Protein AF-A0AB37W7G8-F1 (afdb_monomer_lite)

Foldseek 3Di:
DPDDPDDDDDDPVRVVVVVVLVVLVVQADPLLNVQLVVLVVLQVVLQVVCVVPVVDPDDDDPVVVLVSQLRNVSQRSVVSVVCRVVVNDDDPCRCPPVVNVVVSSVVSSVVSVVCCVVCVVVQCPDPPSPPPD

pLDDT: mean 85.96, std 12.22, range [33.28, 97.94]

Secondary structure (DSSP, 8-state):
--SSPP-SPPPHHHHHHHHHHHHHHTTS-HHHHHHHHHHHHHHHHHHHHHHHHHTSS----HHHHHHHHHHHT--HHHHHHHHHHTT----HHHHTSHHHHHHHHHHHHHHHHHHHHHHHHHHHTSTT-----

InterPro domains:
  IPR008949 Isoprenoid synthase domain superfamily [G3DSA:1.10.600.10] (2-131)
  IPR008949 Isoprenoid synthase domain superfamily [SSF48576] (9-125)
  IPR034686 Terpene cyclase-like 2 [PTHR35201] (11-123)

Sequence (133 aa):
MTGNPFIGYKLPIVKAHDDIYKRFENGSSYGTQRRFVRAMQQYTLGVAHHVGHFTTDHIPSLQEMLSTRQLSVGVAPLYHLVEYAHEIVLPDEVFEHPVIQALERLGADFVILSNDILSYRKEEVSPGSTIRV

Organism: NCBI:txid119927

Structure (mmCIF, N/CA/C/O backbone):
data_AF-A0AB37W7G8-F1
#
_entry.id   AF-A0AB37W7G8-F1
#
loop_
_atom_site.group_PDB
_atom_site.id
_atom_site.type_symbol
_atom_site.label_atom_id
_atom_site.label_alt_id
_atom_site.label_comp_id
_atom_site.label_asym_id
_atom_site.label_entity_id
_atom_site.label_seq_id
_atom_site.pdbx_PDB_ins_code
_atom_site.Cartn_x
_atom_site.Cartn_y
_atom_site.Cartn_z
_atom_site.occupancy
_atom_site.B_iso_or_equiv
_atom_site.auth_seq_id
_atom_site.auth_comp_id
_atom_site.auth_asym_id
_atom_site.auth_atom_id
_atom_site.pdbx_PDB_model_num
ATOM 1 N N . MET A 1 1 ? 2.210 9.446 9.721 1.00 54.56 1 MET A N 1
ATOM 2 C CA . MET A 1 1 ? 3.463 8.647 9.713 1.00 54.56 1 MET A CA 1
ATOM 3 C C . MET A 1 1 ? 4.344 9.086 10.875 1.00 54.56 1 MET A C 1
ATOM 5 O O . MET A 1 1 ? 4.852 10.198 10.871 1.00 54.56 1 MET A O 1
ATOM 9 N N . THR A 1 2 ? 4.445 8.252 11.904 1.00 53.25 2 THR A N 1
ATOM 10 C CA . THR A 1 2 ? 4.955 8.544 13.259 1.00 53.25 2 THR A CA 1
ATOM 11 C C . THR A 1 2 ? 6.490 8.625 13.354 1.00 53.25 2 THR A C 1
ATOM 13 O O . THR A 1 2 ? 7.098 7.976 14.200 1.00 53.25 2 THR A O 1
ATOM 16 N N . GLY A 1 3 ? 7.127 9.381 12.458 1.00 59.16 3 GLY A N 1
ATOM 17 C CA . GLY A 1 3 ? 8.571 9.641 12.464 1.00 59.16 3 GLY A CA 1
ATOM 18 C C . GLY A 1 3 ? 8.897 11.097 12.793 1.00 59.16 3 GLY A C 1
ATOM 19 O O . GLY A 1 3 ? 8.000 11.937 12.877 1.00 59.16 3 GLY A O 1
ATOM 20 N N . ASN A 1 4 ? 10.188 11.402 12.951 1.00 68.44 4 ASN A N 1
ATOM 21 C CA . ASN A 1 4 ? 10.654 12.782 13.099 1.00 68.44 4 ASN A CA 1
ATOM 22 C C . ASN A 1 4 ? 10.082 13.665 11.974 1.00 68.44 4 ASN A C 1
ATOM 24 O O . ASN A 1 4 ? 10.031 13.217 10.822 1.00 68.44 4 ASN A O 1
ATOM 28 N N . PRO A 1 5 ? 9.663 14.908 12.276 1.00 71.31 5 PRO A N 1
ATOM 29 C CA . PRO A 1 5 ? 9.152 15.808 11.255 1.00 71.31 5 PRO A CA 1
ATOM 30 C C . PRO A 1 5 ? 10.204 15.984 10.159 1.00 71.31 5 PRO A C 1
ATOM 32 O O . PRO A 1 5 ? 11.355 16.315 10.434 1.00 71.31 5 PRO A O 1
ATOM 35 N N . PHE A 1 6 ? 9.812 15.729 8.910 1.00 79.06 6 PHE A N 1
ATOM 36 C CA . PHE A 1 6 ? 10.689 15.933 7.763 1.00 79.06 6 PHE A CA 1
ATOM 37 C C . PHE A 1 6 ? 11.038 17.420 7.646 1.00 79.06 6 PHE A C 1
ATOM 39 O O . PHE A 1 6 ? 10.149 18.254 7.461 1.00 79.06 6 PHE A O 1
ATOM 46 N N . ILE A 1 7 ? 12.329 17.739 7.736 1.00 80.44 7 ILE A N 1
ATOM 47 C CA . ILE A 1 7 ? 12.850 19.099 7.595 1.00 80.44 7 ILE A CA 1
ATOM 48 C C . ILE A 1 7 ? 13.402 19.241 6.176 1.00 80.44 7 ILE A C 1
ATOM 50 O O . ILE A 1 7 ? 14.451 18.690 5.855 1.00 80.44 7 ILE A O 1
ATOM 54 N N . GLY A 1 8 ? 12.684 19.964 5.315 1.00 86.19 8 GLY A N 1
ATOM 55 C CA . GLY A 1 8 ? 13.101 20.210 3.934 1.00 86.19 8 GLY A CA 1
ATOM 56 C C . GLY A 1 8 ? 11.936 20.450 2.977 1.00 86.19 8 GLY 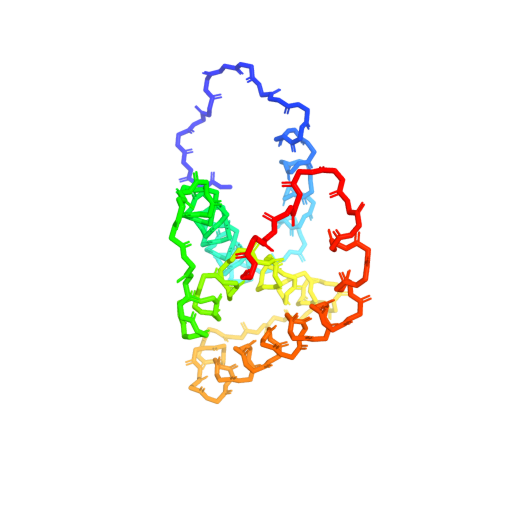A C 1
ATOM 57 O O . GLY A 1 8 ? 10.769 20.498 3.371 1.00 86.19 8 GLY A O 1
ATOM 58 N N . TYR A 1 9 ? 12.250 20.584 1.687 1.00 90.94 9 TYR A N 1
ATOM 59 C CA . TYR A 1 9 ? 11.237 20.706 0.641 1.00 90.94 9 TYR A CA 1
ATOM 60 C C . TYR A 1 9 ? 10.588 19.348 0.351 1.00 90.94 9 TYR A C 1
ATOM 62 O O . TYR A 1 9 ? 11.259 18.397 -0.044 1.00 90.94 9 TYR A O 1
ATOM 70 N N . LYS A 1 10 ? 9.263 19.267 0.508 1.00 91.69 10 LYS A N 1
ATOM 71 C CA . LYS A 1 10 ? 8.476 18.101 0.090 1.00 91.69 10 LYS A CA 1
ATOM 72 C C . LYS A 1 10 ? 8.091 18.218 -1.383 1.00 91.69 10 LYS A C 1
ATOM 74 O O . LYS A 1 10 ? 7.491 19.221 -1.783 1.00 91.69 10 LYS A O 1
ATOM 79 N N . LEU A 1 11 ? 8.371 17.169 -2.157 1.00 94.62 11 LEU A N 1
ATOM 80 C CA . LEU A 1 11 ? 7.892 17.032 -3.535 1.00 94.62 11 LEU A CA 1
ATOM 81 C C . LEU A 1 11 ? 6.352 17.118 -3.590 1.00 94.62 11 LEU A C 1
ATOM 83 O O . LEU A 1 11 ? 5.693 16.704 -2.631 1.00 94.62 11 LEU A O 1
ATOM 87 N N . PRO A 1 12 ? 5.749 17.591 -4.699 1.00 96.25 12 PRO A N 1
ATOM 88 C CA . PRO A 1 12 ? 4.292 17.678 -4.833 1.00 96.25 12 PRO A CA 1
ATOM 89 C C . PRO A 1 12 ? 3.560 16.363 -4.540 1.00 96.25 12 PRO A C 1
ATOM 91 O O . PRO A 1 12 ? 2.549 16.370 -3.844 1.00 96.25 12 PRO A O 1
ATOM 94 N N . ILE A 1 13 ? 4.111 15.229 -4.984 1.00 92.75 13 ILE A N 1
ATOM 95 C CA . ILE A 1 13 ? 3.535 13.902 -4.726 1.00 92.75 13 ILE A CA 1
ATOM 96 C C . ILE A 1 13 ? 3.506 13.550 -3.232 1.00 92.75 13 ILE A C 1
ATOM 98 O O . ILE A 1 13 ? 2.529 12.987 -2.749 1.00 92.75 13 ILE A O 1
ATOM 102 N N . VAL A 1 14 ? 4.530 13.954 -2.473 1.00 92.06 14 VAL A N 1
ATOM 103 C CA . VAL A 1 14 ? 4.588 13.743 -1.018 1.00 92.06 14 VAL A CA 1
ATOM 104 C C . VAL A 1 14 ? 3.557 14.623 -0.314 1.00 92.06 14 VAL A C 1
ATOM 106 O O . VAL A 1 14 ? 2.889 14.172 0.607 1.00 92.06 14 VAL A O 1
ATOM 109 N N . LYS A 1 15 ? 3.362 15.863 -0.779 1.00 93.81 15 LYS A N 1
ATOM 110 C CA . LYS A 1 15 ? 2.314 16.748 -0.245 1.00 93.81 15 LYS A CA 1
ATOM 111 C C . LYS A 1 15 ? 0.912 16.182 -0.488 1.00 93.81 15 LYS A C 1
ATOM 113 O O . LYS A 1 15 ? 0.087 16.224 0.416 1.00 93.81 15 LYS A O 1
ATOM 118 N N . ALA A 1 16 ? 0.656 15.643 -1.683 1.00 94.38 16 ALA A N 1
ATOM 119 C CA . ALA A 1 16 ? -0.618 15.002 -2.011 1.00 94.38 16 ALA A CA 1
ATOM 120 C C . ALA A 1 16 ? -0.866 13.756 -1.147 1.00 94.38 16 ALA A C 1
ATOM 122 O O . ALA A 1 16 ? -1.954 13.592 -0.602 1.00 94.38 16 ALA A O 1
ATOM 123 N N . HIS A 1 17 ? 0.159 12.918 -0.967 1.00 91.81 17 HIS A N 1
ATOM 124 C CA . HIS A 1 17 ? 0.112 11.785 -0.047 1.00 91.81 17 HIS A CA 1
ATOM 125 C C . HIS A 1 17 ? -0.230 12.222 1.386 1.00 91.81 17 HIS A C 1
ATOM 127 O O . HIS A 1 17 ? -1.132 11.655 1.998 1.00 91.81 17 HIS A O 1
ATOM 133 N N . ASP A 1 18 ? 0.455 13.240 1.915 1.00 92.12 18 ASP A N 1
ATOM 134 C CA . ASP A 1 18 ? 0.245 13.713 3.287 1.00 92.12 18 ASP A CA 1
ATOM 135 C C . ASP A 1 18 ? -1.175 14.255 3.501 1.00 92.12 18 ASP A C 1
ATOM 137 O O . ASP A 1 18 ? -1.771 14.020 4.552 1.00 92.12 18 ASP A O 1
ATOM 141 N N . ASP A 1 19 ? -1.737 14.946 2.504 1.00 93.94 19 ASP A N 1
ATOM 142 C CA . ASP A 1 19 ? -3.125 15.416 2.541 1.00 93.94 19 ASP A CA 1
ATOM 143 C C . ASP A 1 19 ? -4.133 14.255 2.567 1.00 93.94 19 ASP A C 1
ATOM 145 O O . ASP A 1 19 ? -5.053 14.245 3.390 1.00 93.94 19 ASP A O 1
ATOM 149 N N . ILE A 1 20 ? -3.942 13.251 1.704 1.00 93.00 20 ILE A N 1
ATOM 150 C CA . ILE A 1 20 ? -4.790 12.052 1.665 1.00 93.00 20 ILE A CA 1
ATOM 151 C C . ILE A 1 20 ? -4.710 11.309 3.000 1.00 93.00 20 ILE A C 1
ATOM 153 O O . ILE A 1 20 ? -5.744 10.985 3.585 1.00 93.00 20 ILE A O 1
ATOM 157 N N . TYR A 1 21 ? -3.497 11.092 3.516 1.00 93.31 21 TYR A N 1
ATOM 158 C CA . TYR A 1 21 ? -3.299 10.409 4.790 1.00 93.31 21 TYR A CA 1
ATOM 159 C C . TYR A 1 21 ? -3.950 11.171 5.948 1.00 93.31 21 TYR A C 1
ATOM 161 O O . TYR A 1 21 ? -4.600 10.552 6.782 1.00 93.31 21 TYR A O 1
ATOM 169 N N . LYS A 1 22 ? -3.859 12.507 5.980 1.00 93.88 22 LYS A N 1
ATOM 170 C CA . LYS A 1 22 ? -4.510 13.324 7.016 1.00 93.88 22 LYS A CA 1
ATOM 171 C C . LYS A 1 22 ? -6.033 13.156 7.016 1.00 93.88 22 LYS A C 1
ATOM 173 O O . LYS A 1 22 ? -6.647 13.093 8.078 1.00 93.88 22 LYS A O 1
ATOM 178 N N . ARG A 1 23 ? -6.661 13.081 5.837 1.00 93.69 23 ARG A N 1
ATOM 179 C CA . ARG A 1 23 ? -8.111 12.837 5.721 1.00 93.69 23 ARG A CA 1
ATOM 180 C C . ARG A 1 23 ? -8.494 11.424 6.153 1.00 93.69 23 ARG A C 1
ATOM 182 O O . ARG A 1 23 ? -9.494 11.255 6.845 1.00 93.69 23 ARG A O 1
ATOM 189 N N . PHE A 1 24 ? -7.682 10.442 5.780 1.00 94.25 24 PHE A N 1
ATOM 190 C CA . PHE A 1 24 ? -7.851 9.052 6.184 1.00 94.25 24 PHE A CA 1
ATOM 191 C C . PHE A 1 24 ? -7.699 8.867 7.703 1.00 9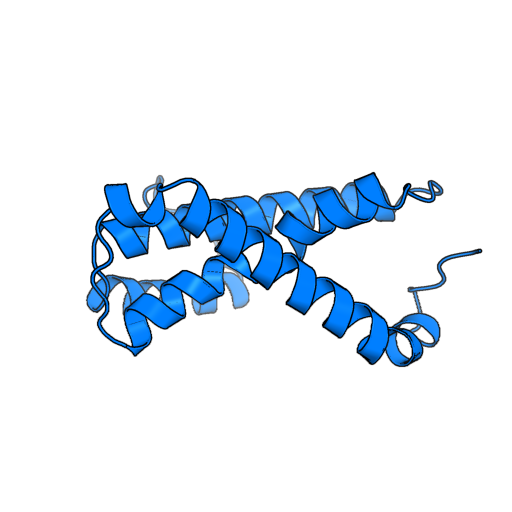4.25 24 PHE A C 1
ATOM 193 O O . PHE A 1 24 ? -8.557 8.255 8.334 1.00 94.25 24 PHE A O 1
ATOM 200 N N . GLU A 1 25 ? -6.661 9.444 8.313 1.00 94.25 25 GLU A N 1
ATOM 201 C CA . GLU A 1 25 ? -6.385 9.384 9.757 1.00 94.25 25 GLU A CA 1
ATOM 202 C C . GLU A 1 25 ? -7.555 9.932 10.585 1.00 94.25 25 GLU A C 1
ATOM 204 O O . GLU A 1 25 ? -7.965 9.318 11.565 1.00 94.25 25 GLU A O 1
ATOM 209 N N . ASN A 1 26 ? -8.172 11.030 10.144 1.00 91.94 26 ASN A N 1
ATOM 210 C CA . ASN A 1 26 ? -9.300 11.637 10.852 1.00 91.94 26 ASN A CA 1
ATOM 211 C C . ASN A 1 26 ? -10.580 10.781 10.878 1.00 91.94 26 ASN A C 1
ATOM 213 O O . ASN A 1 26 ? -11.449 11.053 11.702 1.00 91.94 26 ASN A O 1
ATOM 217 N N . GLY A 1 27 ? -10.731 9.797 9.985 1.00 90.06 27 GLY A N 1
ATOM 218 C CA . GLY A 1 27 ? -11.949 8.978 9.896 1.00 90.06 27 GLY A CA 1
ATOM 219 C C . GLY A 1 27 ? -11.708 7.470 9.935 1.00 90.06 27 GLY A C 1
ATOM 220 O O . GLY A 1 27 ? -12.595 6.713 9.563 1.00 90.06 27 GLY A O 1
ATOM 221 N N . SER A 1 28 ? -10.525 7.014 10.351 1.00 93.69 28 SER A N 1
ATOM 222 C CA . SER A 1 28 ? -10.200 5.585 10.472 1.00 93.69 28 SER A CA 1
ATOM 223 C C . SER A 1 28 ? -9.808 5.213 11.898 1.00 93.69 28 SER A C 1
ATOM 225 O O . SER A 1 28 ? -9.318 6.040 12.667 1.00 93.69 28 SER A O 1
ATOM 227 N N . SER A 1 29 ? -9.997 3.939 12.251 1.00 94.12 29 SER A N 1
ATOM 228 C CA . SER A 1 29 ? -9.551 3.402 13.538 1.00 94.12 29 SER A CA 1
ATOM 229 C C . SER A 1 29 ? -8.019 3.358 13.633 1.00 94.12 29 SER A C 1
ATOM 231 O O . SER A 1 29 ? -7.328 3.219 12.623 1.00 94.12 29 SER A O 1
ATOM 233 N N . TYR A 1 30 ? -7.470 3.382 14.852 1.00 93.56 30 TYR A N 1
ATOM 234 C CA . TYR A 1 30 ? -6.021 3.258 15.063 1.00 93.56 30 TYR A CA 1
ATOM 235 C C . TYR A 1 30 ? -5.432 1.964 14.465 1.00 93.56 30 TYR A C 1
ATOM 237 O O . TYR A 1 30 ? -4.327 1.978 13.919 1.00 93.56 30 TYR A O 1
ATOM 245 N N . GLY A 1 31 ? -6.174 0.850 14.524 1.00 94.06 31 GLY A N 1
ATOM 246 C CA . GLY A 1 31 ? -5.771 -0.417 13.904 1.00 94.06 31 GLY A CA 1
ATOM 247 C C . GLY A 1 31 ? -5.629 -0.279 12.387 1.00 94.06 31 GLY A C 1
ATOM 248 O O . GLY A 1 31 ? -4.568 -0.569 11.832 1.00 94.06 31 GLY A O 1
ATOM 249 N N . THR A 1 32 ? -6.653 0.268 11.730 1.00 95.06 32 THR A N 1
ATOM 250 C CA . THR A 1 32 ? -6.669 0.528 10.282 1.00 95.06 32 THR A CA 1
ATOM 251 C C . THR A 1 32 ? -5.545 1.488 9.868 1.00 95.06 32 THR A C 1
ATOM 253 O O . THR A 1 32 ? -4.845 1.229 8.889 1.00 95.06 32 THR A O 1
ATOM 256 N N . GLN A 1 33 ? -5.292 2.546 10.648 1.00 95.00 33 GLN A N 1
ATOM 257 C CA . GLN A 1 33 ? -4.179 3.475 10.411 1.00 95.00 33 GLN A CA 1
ATOM 258 C C . GLN A 1 33 ? -2.821 2.775 10.457 1.00 95.00 33 GLN A C 1
ATOM 260 O O . GLN A 1 33 ? -1.998 2.936 9.552 1.00 95.00 33 GLN A O 1
ATOM 265 N N . ARG A 1 34 ? -2.584 1.966 11.496 1.00 94.56 34 ARG A N 1
ATOM 266 C CA . ARG A 1 34 ? -1.330 1.225 11.674 1.00 94.56 34 ARG A CA 1
ATOM 267 C C . ARG A 1 34 ? -1.086 0.255 10.519 1.00 94.56 34 ARG A C 1
ATOM 269 O O . ARG A 1 34 ? 0.033 0.192 10.005 1.00 94.56 34 ARG A O 1
ATOM 276 N N . ARG A 1 35 ? -2.124 -0.470 10.093 1.00 94.56 35 ARG A N 1
ATOM 277 C CA . ARG A 1 35 ? -2.043 -1.404 8.964 1.00 94.56 35 ARG A CA 1
ATOM 278 C C . ARG A 1 35 ? -1.792 -0.679 7.639 1.00 94.56 35 ARG A C 1
ATOM 280 O O . ARG A 1 35 ? -0.866 -1.054 6.926 1.00 94.56 35 ARG A O 1
ATOM 287 N N . PHE A 1 36 ? -2.485 0.432 7.377 1.00 94.50 36 PHE A N 1
ATOM 288 C CA . PHE A 1 36 ? -2.241 1.274 6.200 1.00 94.50 36 PHE A CA 1
ATOM 289 C C . PHE A 1 36 ? -0.801 1.787 6.128 1.00 94.50 36 PHE A C 1
ATOM 291 O O . PHE A 1 36 ? -0.148 1.654 5.093 1.00 94.50 36 PHE A O 1
ATOM 298 N N . VAL A 1 37 ? -0.271 2.336 7.227 1.00 93.38 37 VAL A N 1
ATOM 299 C CA . VAL A 1 37 ? 1.116 2.829 7.269 1.00 93.38 37 VAL A CA 1
ATOM 300 C C . VAL A 1 37 ? 2.101 1.700 6.975 1.00 93.38 37 VAL A C 1
ATOM 302 O O . VAL A 1 37 ? 3.016 1.890 6.172 1.00 93.38 37 VAL A O 1
ATOM 305 N N . ARG A 1 38 ? 1.900 0.520 7.575 1.00 92.38 38 ARG A N 1
ATOM 306 C CA . ARG A 1 38 ? 2.737 -0.658 7.318 1.00 92.38 38 ARG A CA 1
ATOM 307 C C . ARG A 1 38 ? 2.671 -1.087 5.851 1.00 92.38 38 ARG A C 1
ATOM 309 O O . ARG A 1 38 ? 3.717 -1.294 5.241 1.00 92.38 38 ARG A O 1
ATOM 316 N N . ALA A 1 39 ? 1.474 -1.175 5.277 1.00 92.19 39 ALA A N 1
ATOM 317 C CA . ALA A 1 39 ? 1.283 -1.556 3.883 1.00 92.19 39 ALA A CA 1
ATOM 318 C C . ALA A 1 39 ? 1.943 -0.551 2.922 1.00 92.19 39 ALA A C 1
ATOM 320 O O . ALA A 1 39 ? 2.614 -0.950 1.974 1.00 92.19 39 ALA A O 1
ATOM 321 N N . MET A 1 40 ? 1.836 0.754 3.194 1.00 93.12 40 MET A N 1
ATOM 322 C CA . MET A 1 40 ? 2.499 1.802 2.405 1.00 93.12 40 MET A CA 1
ATOM 323 C C . MET A 1 40 ? 4.030 1.739 2.502 1.00 93.12 40 MET A C 1
ATOM 325 O O . MET A 1 40 ? 4.728 1.934 1.503 1.00 93.12 40 MET A O 1
ATOM 329 N N . GLN A 1 41 ? 4.575 1.440 3.684 1.00 91.75 41 GLN A N 1
ATOM 330 C CA . GLN A 1 41 ? 6.015 1.213 3.857 1.00 91.75 41 GLN A CA 1
ATOM 331 C C . GLN A 1 41 ? 6.486 -0.001 3.053 1.00 91.75 41 GLN A C 1
ATOM 333 O O . GLN A 1 41 ? 7.466 0.091 2.318 1.00 91.75 41 GLN A O 1
ATOM 338 N N . GLN A 1 42 ? 5.768 -1.121 3.140 1.00 90.69 42 GLN A N 1
ATOM 339 C CA . GLN A 1 42 ? 6.079 -2.313 2.351 1.00 90.69 42 GLN A CA 1
ATOM 340 C C . GLN A 1 42 ? 5.985 -2.040 0.848 1.00 90.69 42 GLN A C 1
ATOM 342 O O . GLN A 1 42 ? 6.867 -2.466 0.108 1.00 90.69 42 GLN A O 1
ATOM 347 N N . TYR A 1 43 ? 4.986 -1.268 0.417 1.00 91.50 43 TYR A N 1
ATOM 348 C CA . TYR A 1 43 ? 4.838 -0.859 -0.974 1.00 91.50 43 TYR A CA 1
ATOM 349 C C . TYR A 1 43 ? 6.031 -0.051 -1.478 1.00 91.50 43 TYR A C 1
ATOM 351 O O . TYR A 1 43 ? 6.656 -0.407 -2.474 1.00 91.50 43 TYR A O 1
ATOM 359 N N . THR A 1 44 ? 6.395 1.011 -0.763 1.00 90.75 44 THR A N 1
ATOM 360 C CA . THR A 1 44 ? 7.525 1.868 -1.155 1.00 90.75 44 THR A CA 1
ATOM 361 C C . THR A 1 44 ? 8.857 1.114 -1.177 1.00 90.75 44 THR A C 1
ATOM 363 O O . THR A 1 44 ? 9.643 1.304 -2.106 1.00 90.75 44 THR A O 1
ATOM 366 N N . LEU A 1 45 ? 9.088 0.207 -0.220 1.00 89.62 45 LEU A N 1
ATOM 367 C CA . LEU A 1 45 ? 10.247 -0.691 -0.230 1.00 89.62 45 LEU A CA 1
ATOM 368 C C . LEU A 1 45 ? 10.206 -1.669 -1.413 1.00 89.62 45 LEU A C 1
ATOM 370 O O . LEU A 1 45 ? 11.221 -1.860 -2.080 1.00 89.62 45 LEU A O 1
ATOM 374 N N . GLY A 1 46 ? 9.041 -2.250 -1.703 1.00 88.12 46 GLY A N 1
ATOM 375 C CA . GLY A 1 46 ? 8.834 -3.160 -2.829 1.00 88.12 46 GLY A CA 1
ATOM 376 C C . GLY A 1 46 ? 9.091 -2.493 -4.179 1.00 88.12 46 GLY A C 1
ATOM 377 O O . GLY A 1 46 ? 9.771 -3.063 -5.028 1.00 88.12 46 GLY A O 1
ATOM 378 N N . VAL A 1 47 ? 8.621 -1.256 -4.362 1.00 88.62 47 VAL A N 1
ATOM 379 C CA . VAL A 1 47 ? 8.904 -0.452 -5.562 1.00 88.62 47 VAL A CA 1
ATOM 380 C C . VAL A 1 47 ? 10.399 -0.168 -5.690 1.00 88.62 47 VAL A C 1
ATOM 382 O O . VAL A 1 47 ? 10.956 -0.361 -6.768 1.00 88.62 47 VAL A O 1
ATOM 385 N N . ALA A 1 48 ? 11.075 0.235 -4.609 1.00 88.44 48 ALA A N 1
ATOM 386 C CA . ALA A 1 48 ? 12.520 0.472 -4.640 1.00 88.44 48 ALA A CA 1
ATOM 387 C C . ALA A 1 48 ? 13.304 -0.802 -5.004 1.00 88.44 48 ALA A C 1
ATOM 389 O O . ALA A 1 48 ? 14.221 -0.752 -5.825 1.00 88.44 48 ALA A O 1
ATOM 390 N N . HIS A 1 49 ? 12.908 -1.949 -4.443 1.00 84.50 49 HIS A N 1
ATOM 391 C CA . HIS A 1 49 ? 13.485 -3.251 -4.771 1.00 84.50 49 HIS A CA 1
ATOM 392 C C . HIS A 1 49 ? 13.264 -3.626 -6.241 1.00 84.50 49 HIS A C 1
ATOM 394 O O . HIS A 1 49 ? 14.204 -4.056 -6.909 1.00 84.50 49 HIS A O 1
ATOM 400 N N . HIS A 1 50 ? 12.041 -3.435 -6.748 1.00 83.56 50 HIS A N 1
ATOM 401 C CA . HIS A 1 50 ? 11.686 -3.697 -8.140 1.00 83.56 50 HIS A CA 1
ATOM 402 C C . HIS A 1 50 ? 12.526 -2.849 -9.096 1.00 83.56 50 HIS A C 1
ATOM 404 O O . HIS A 1 50 ? 13.150 -3.393 -10.000 1.00 83.56 50 HIS A O 1
ATOM 410 N N . VAL A 1 51 ? 12.613 -1.537 -8.858 1.00 84.06 51 VAL A N 1
ATOM 411 C CA . VAL A 1 51 ? 13.444 -0.648 -9.679 1.00 84.06 51 VAL A CA 1
ATOM 412 C C . VAL A 1 51 ? 14.901 -1.106 -9.658 1.00 84.06 51 VAL A C 1
ATOM 414 O O . VAL A 1 51 ? 15.497 -1.223 -10.717 1.00 84.06 51 VAL A O 1
ATOM 417 N N . GLY A 1 52 ? 15.464 -1.436 -8.492 1.00 80.62 52 GLY A N 1
ATOM 418 C CA . GLY A 1 52 ? 16.855 -1.891 -8.401 1.00 80.62 52 GLY A CA 1
ATOM 419 C C . GLY A 1 52 ? 17.134 -3.208 -9.138 1.00 80.62 52 GLY A C 1
ATOM 420 O O . GLY A 1 52 ? 18.152 -3.320 -9.817 1.00 80.62 52 GLY A O 1
ATOM 421 N N . HIS A 1 53 ? 16.238 -4.194 -9.038 1.00 71.12 53 HIS A N 1
ATOM 422 C CA . HIS A 1 53 ? 16.426 -5.506 -9.673 1.00 71.12 53 HIS A CA 1
ATOM 423 C C . HIS A 1 53 ? 16.174 -5.477 -11.181 1.00 71.12 53 HIS A C 1
ATOM 425 O O . HIS A 1 53 ? 16.969 -6.016 -11.948 1.00 71.12 53 HIS A O 1
ATOM 431 N N . PHE A 1 54 ? 15.102 -4.822 -11.622 1.00 68.50 54 PHE A N 1
ATOM 432 C CA . PHE A 1 54 ? 14.684 -4.832 -13.027 1.00 68.50 54 PHE A CA 1
ATOM 433 C C . PHE A 1 54 ? 15.401 -3.778 -13.885 1.00 68.50 54 PHE A C 1
ATOM 435 O O . PHE A 1 54 ? 15.147 -3.679 -15.080 1.00 68.50 54 PHE A O 1
ATOM 442 N N . THR A 1 55 ? 16.336 -3.018 -13.304 1.00 67.62 55 THR A N 1
ATOM 443 C CA . THR A 1 55 ? 17.331 -2.239 -14.062 1.00 67.62 55 THR A CA 1
ATOM 444 C C . THR A 1 55 ? 18.591 -3.033 -14.421 1.00 67.62 55 THR A C 1
ATOM 446 O O . THR A 1 55 ? 19.511 -2.472 -15.011 1.00 67.62 55 THR A O 1
ATOM 449 N N . THR A 1 56 ? 18.669 -4.314 -14.046 1.00 68.69 56 THR A N 1
ATOM 450 C CA . THR A 1 56 ? 19.805 -5.196 -14.365 1.00 68.69 56 THR A CA 1
ATOM 451 C C . THR A 1 56 ? 19.479 -6.111 -15.551 1.00 68.69 56 THR A C 1
ATOM 453 O O . THR A 1 56 ? 18.310 -6.360 -15.827 1.00 68.69 56 THR A O 1
ATOM 456 N N . ASP A 1 57 ? 20.491 -6.665 -16.230 1.00 73.00 57 ASP A N 1
ATOM 457 C CA . ASP A 1 57 ? 20.316 -7.622 -17.347 1.00 73.00 57 ASP A CA 1
ATOM 458 C C . ASP A 1 57 ? 19.810 -9.018 -16.899 1.00 73.00 57 ASP A C 1
ATOM 460 O O . ASP A 1 57 ? 19.911 -10.003 -17.631 1.00 73.00 57 ASP A O 1
ATOM 464 N N . HIS A 1 58 ? 19.299 -9.140 -15.672 1.00 81.00 58 HIS A N 1
ATOM 465 C CA . HIS A 1 58 ? 18.797 -10.387 -15.113 1.00 81.00 58 HIS A CA 1
ATOM 466 C C . HIS A 1 58 ? 17.295 -10.549 -15.375 1.00 81.00 58 HIS A C 1
ATOM 468 O O . HIS A 1 58 ? 16.495 -9.689 -15.012 1.00 81.00 58 HIS A O 1
ATOM 474 N N . ILE A 1 59 ? 16.910 -11.693 -15.945 1.00 81.62 59 ILE A N 1
ATOM 475 C CA . ILE A 1 59 ? 15.508 -12.101 -16.076 1.00 81.62 59 ILE A CA 1
ATOM 476 C C . ILE A 1 59 ? 15.115 -12.887 -14.813 1.00 81.62 59 ILE A C 1
ATOM 478 O O . ILE A 1 59 ? 15.663 -13.973 -14.599 1.00 81.62 59 ILE A O 1
ATOM 482 N N . PRO A 1 60 ? 14.182 -12.381 -13.988 1.00 80.94 60 PRO A N 1
ATOM 483 C CA . PRO A 1 60 ? 13.776 -13.055 -12.763 1.00 80.94 60 PRO A CA 1
ATOM 484 C C . PRO A 1 60 ? 12.907 -14.279 -13.045 1.00 80.94 60 PRO A C 1
ATOM 486 O O . PRO A 1 60 ? 12.137 -14.328 -14.007 1.00 80.94 60 PRO A O 1
ATOM 489 N N . SER A 1 61 ? 12.981 -15.260 -12.152 1.00 85.88 61 SER A N 1
ATOM 490 C CA . SER A 1 61 ? 12.052 -16.386 -12.125 1.00 85.88 61 SER A CA 1
ATOM 491 C C . SER A 1 61 ? 10.624 -15.930 -11.807 1.00 85.88 61 SER A C 1
ATOM 493 O O . SER A 1 61 ? 10.395 -14.883 -11.198 1.00 85.88 61 SER A O 1
ATOM 495 N N . LEU A 1 62 ? 9.636 -16.768 -12.139 1.00 82.19 62 LEU A N 1
ATOM 496 C CA . LEU A 1 62 ? 8.230 -16.500 -11.816 1.00 82.19 62 LEU A CA 1
ATOM 497 C C . LEU A 1 62 ? 8.017 -16.234 -10.315 1.00 82.19 62 LEU A C 1
ATOM 499 O O . LEU A 1 62 ? 7.248 -15.354 -9.940 1.00 82.19 62 LEU A O 1
ATOM 503 N N . GLN A 1 63 ? 8.726 -16.964 -9.451 1.00 83.62 63 GLN A N 1
ATOM 504 C CA . GLN A 1 63 ? 8.621 -16.795 -8.002 1.00 83.62 63 GLN A CA 1
ATOM 505 C C . GLN A 1 63 ? 9.189 -15.444 -7.536 1.00 83.62 63 GLN A C 1
ATOM 507 O O . GLN A 1 63 ? 8.614 -14.790 -6.662 1.00 83.62 63 GLN A O 1
ATOM 512 N N . GLU A 1 64 ? 10.301 -15.000 -8.125 1.00 83.25 64 GLU A N 1
ATOM 513 C CA . GLU A 1 64 ? 10.902 -13.685 -7.855 1.00 83.25 64 GLU A CA 1
ATOM 514 C C . GLU A 1 64 ? 10.016 -12.548 -8.372 1.00 83.25 64 GLU A C 1
ATOM 516 O O . GLU A 1 64 ? 9.827 -11.544 -7.679 1.00 83.25 64 GLU A O 1
ATOM 521 N N . MET A 1 65 ? 9.405 -12.727 -9.547 1.00 80.88 65 MET A N 1
ATOM 522 C CA . MET A 1 65 ? 8.423 -11.788 -10.086 1.00 80.88 65 MET A CA 1
ATOM 523 C C . MET A 1 65 ? 7.216 -11.647 -9.160 1.00 80.88 65 MET A C 1
ATOM 525 O O . MET A 1 65 ? 6.883 -10.526 -8.782 1.00 80.88 65 MET A O 1
ATOM 529 N N . LEU A 1 66 ? 6.592 -12.759 -8.755 1.00 82.19 66 LEU A N 1
ATOM 530 C CA . LEU A 1 66 ? 5.413 -12.751 -7.883 1.00 82.19 66 LEU A CA 1
ATOM 531 C C . LEU A 1 66 ? 5.718 -12.123 -6.520 1.00 82.19 66 LEU A C 1
ATOM 533 O O . LEU A 1 66 ? 5.006 -11.222 -6.086 1.00 82.19 66 LEU A O 1
ATOM 537 N N . SER A 1 67 ? 6.807 -12.538 -5.871 1.00 81.50 67 SER A N 1
ATOM 538 C CA . SER A 1 67 ? 7.200 -11.995 -4.562 1.00 81.50 67 SER A CA 1
ATOM 539 C C . SER A 1 67 ? 7.528 -10.500 -4.612 1.00 81.50 67 SER A C 1
ATOM 541 O O . SER A 1 67 ? 7.124 -9.751 -3.721 1.00 81.50 67 SER A O 1
ATOM 543 N N . THR A 1 68 ? 8.193 -10.034 -5.673 1.00 80.69 68 THR A N 1
ATOM 544 C CA . THR A 1 68 ? 8.459 -8.602 -5.868 1.00 80.69 68 THR A CA 1
ATOM 545 C C . THR A 1 68 ? 7.163 -7.833 -6.137 1.00 80.69 68 THR A C 1
ATOM 547 O O . THR A 1 68 ? 6.931 -6.788 -5.527 1.00 80.69 68 THR A O 1
ATOM 550 N N . ARG A 1 69 ? 6.293 -8.363 -7.009 1.00 78.25 69 ARG A N 1
ATOM 551 C CA . ARG A 1 69 ? 5.011 -7.752 -7.398 1.00 78.25 69 ARG A CA 1
ATOM 552 C C . ARG A 1 69 ? 4.032 -7.624 -6.237 1.00 78.25 69 ARG A C 1
ATOM 554 O O . ARG A 1 69 ? 3.386 -6.585 -6.125 1.00 78.25 69 ARG A O 1
ATOM 561 N N . GLN A 1 70 ? 3.954 -8.625 -5.358 1.00 81.19 70 GLN A N 1
ATOM 562 C CA . GLN A 1 70 ? 3.105 -8.593 -4.158 1.00 81.19 70 GLN A CA 1
ATOM 563 C C . GLN A 1 70 ? 3.368 -7.357 -3.295 1.00 81.19 70 GLN A C 1
ATOM 565 O O . GLN A 1 70 ? 2.443 -6.795 -2.711 1.00 81.19 70 GLN A O 1
ATOM 570 N N . LEU A 1 71 ? 4.621 -6.904 -3.248 1.00 78.81 71 LEU A N 1
ATOM 571 C CA . LEU A 1 71 ? 5.001 -5.701 -2.523 1.00 78.81 71 LEU A CA 1
ATOM 572 C C . LEU A 1 71 ? 4.893 -4.456 -3.411 1.00 78.81 71 LEU A C 1
ATO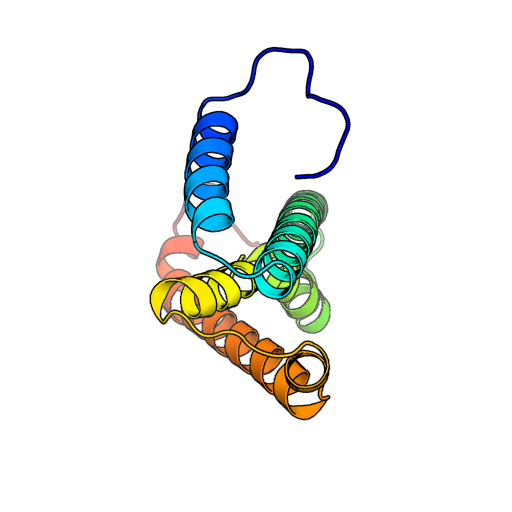M 574 O O . LEU A 1 71 ? 4.421 -3.429 -2.944 1.00 78.81 71 LEU A O 1
ATOM 578 N N . SER A 1 72 ? 5.277 -4.513 -4.687 1.00 77.75 72 SER A N 1
ATOM 579 C CA . SER A 1 72 ? 5.418 -3.315 -5.528 1.00 77.75 72 SER A CA 1
ATOM 580 C C . SER A 1 72 ? 4.149 -2.833 -6.238 1.00 77.75 72 SER A C 1
ATOM 582 O O . SER A 1 72 ? 4.184 -1.753 -6.816 1.00 77.75 72 SER A O 1
ATOM 584 N N . VAL A 1 73 ? 3.036 -3.577 -6.220 1.00 77.88 73 VAL A N 1
ATOM 585 C CA . VAL A 1 73 ? 1.808 -3.198 -6.957 1.00 77.88 73 VAL A CA 1
ATOM 586 C C . VAL A 1 73 ? 0.912 -2.203 -6.200 1.00 77.88 73 VAL A C 1
ATOM 588 O O . VAL A 1 73 ? 0.054 -1.552 -6.789 1.00 77.88 73 VAL A O 1
ATOM 591 N N . GLY A 1 74 ? 1.083 -2.082 -4.879 1.00 83.38 74 GLY A N 1
ATOM 592 C CA . GLY A 1 74 ? 0.324 -1.128 -4.061 1.00 83.38 74 GLY A CA 1
ATOM 593 C C . GLY A 1 74 ? -1.135 -1.512 -3.788 1.00 83.38 74 GLY A C 1
ATOM 594 O O . GLY A 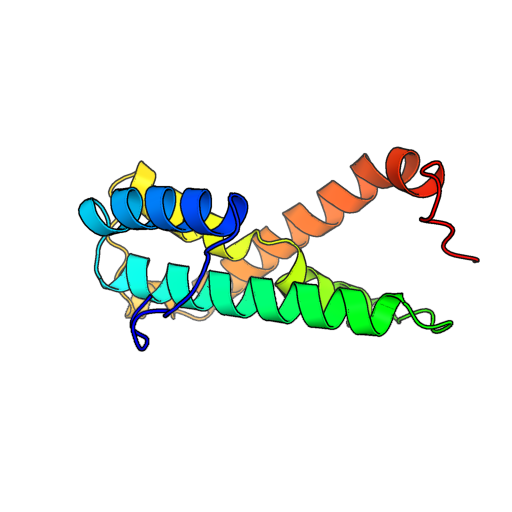1 74 ? -1.924 -0.646 -3.422 1.00 83.38 74 GLY A O 1
ATOM 595 N N . VAL A 1 75 ? -1.503 -2.792 -3.921 1.00 87.75 75 VAL A N 1
ATOM 596 C CA . VAL A 1 75 ? -2.867 -3.284 -3.643 1.00 87.75 75 VAL A CA 1
ATOM 597 C C . VAL A 1 75 ? -3.150 -3.355 -2.141 1.00 87.75 75 VAL A C 1
ATOM 599 O O . VAL A 1 75 ? -4.213 -2.923 -1.710 1.00 87.75 75 VAL A O 1
ATOM 602 N N . ALA A 1 76 ? -2.200 -3.832 -1.329 1.00 87.81 76 ALA A N 1
ATOM 603 C CA . ALA A 1 76 ? -2.408 -4.015 0.112 1.00 87.81 76 ALA A CA 1
ATOM 604 C C . ALA A 1 76 ? -2.870 -2.736 0.856 1.00 87.81 76 ALA A C 1
ATOM 606 O O . ALA A 1 76 ? -3.838 -2.811 1.613 1.00 87.81 76 ALA A O 1
ATOM 607 N N . PRO A 1 77 ? -2.300 -1.536 0.605 1.00 91.12 77 PRO A N 1
ATOM 608 C CA . PRO A 1 77 ? -2.813 -0.296 1.194 1.00 91.12 77 PRO A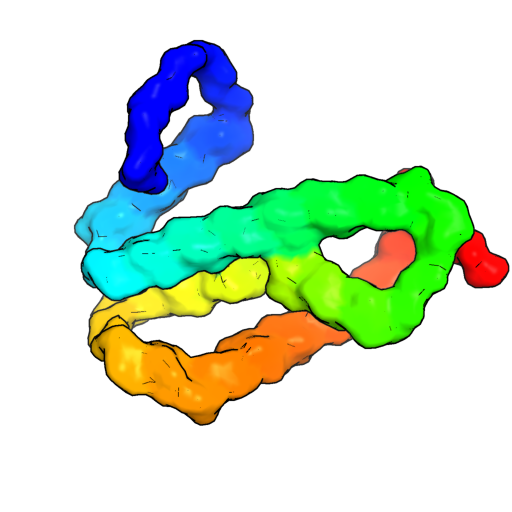 CA 1
ATOM 609 C C . PRO A 1 77 ? -4.293 -0.009 0.895 1.00 91.12 77 PRO A C 1
ATOM 611 O O . PRO A 1 77 ? -4.959 0.639 1.704 1.00 91.12 77 PRO A O 1
ATOM 614 N N . LEU A 1 78 ? -4.821 -0.474 -0.244 1.00 92.00 78 LEU A N 1
ATOM 615 C CA . LEU A 1 78 ? -6.199 -0.202 -0.657 1.00 92.00 78 LEU A CA 1
ATOM 616 C C . LEU A 1 78 ? -7.224 -0.931 0.213 1.00 92.00 78 LEU A C 1
ATOM 618 O O . LEU A 1 78 ? -8.302 -0.386 0.438 1.00 92.00 78 LEU A O 1
ATOM 622 N N . TYR A 1 79 ? -6.901 -2.107 0.756 1.00 92.12 79 TYR A N 1
ATOM 623 C CA . TYR A 1 79 ? -7.818 -2.828 1.646 1.00 92.12 79 TYR A CA 1
ATOM 624 C C . TYR A 1 79 ? -8.174 -2.008 2.891 1.00 92.12 79 TYR A C 1
ATOM 626 O O . TYR A 1 79 ? -9.326 -1.978 3.315 1.00 92.12 79 TYR A O 1
ATOM 634 N N . HIS A 1 80 ? -7.225 -1.241 3.425 1.00 93.12 80 HIS A N 1
ATOM 635 C CA . HIS A 1 80 ? -7.485 -0.366 4.570 1.00 93.12 80 HIS A CA 1
ATOM 636 C C . HIS A 1 80 ? -8.275 0.891 4.185 1.00 93.12 80 HIS A C 1
ATOM 638 O O . HIS A 1 80 ? -8.989 1.450 5.016 1.00 93.12 80 HIS A O 1
ATOM 644 N N . LEU A 1 81 ? -8.209 1.321 2.919 1.00 93.00 81 LEU A N 1
ATOM 645 C CA . LEU A 1 81 ? -9.110 2.356 2.405 1.00 93.00 81 LEU A CA 1
ATOM 646 C C . LEU A 1 81 ? -10.546 1.837 2.264 1.00 93.00 81 LEU A C 1
ATOM 648 O O . LEU A 1 81 ? -11.475 2.615 2.451 1.00 93.00 81 LEU A O 1
ATOM 652 N N . VAL A 1 82 ? -10.739 0.541 1.989 1.00 92.94 82 VAL A N 1
ATOM 653 C CA . VAL A 1 82 ? -12.064 -0.104 2.020 1.00 92.94 82 VAL A CA 1
ATOM 654 C C . VAL A 1 82 ? -12.614 -0.118 3.446 1.00 92.94 82 VAL A C 1
ATOM 656 O O . VAL A 1 82 ? -13.765 0.264 3.641 1.00 92.94 82 VAL A O 1
ATOM 659 N N . GLU A 1 83 ? -11.798 -0.477 4.447 1.00 92.56 83 GLU A N 1
ATOM 660 C CA . GLU A 1 83 ? -12.202 -0.379 5.860 1.00 92.56 83 GLU A CA 1
ATOM 661 C C . GLU A 1 83 ? -12.679 1.041 6.208 1.00 92.56 83 GLU A C 1
ATOM 663 O O . GLU A 1 83 ? -13.753 1.209 6.778 1.00 92.56 83 GLU A O 1
ATOM 668 N N . TYR A 1 84 ? -11.917 2.062 5.799 1.00 93.38 84 TYR A N 1
ATOM 669 C CA . TYR A 1 84 ? -12.278 3.470 5.984 1.00 93.38 84 TYR A CA 1
ATOM 670 C C . TYR A 1 84 ? -13.574 3.856 5.259 1.00 93.38 84 TYR A C 1
ATOM 672 O O . TYR A 1 84 ? -14.465 4.440 5.866 1.00 93.38 84 TYR A O 1
ATOM 680 N N . ALA A 1 85 ? -13.702 3.521 3.973 1.00 94.12 85 ALA A N 1
ATOM 681 C CA . ALA A 1 85 ? -14.837 3.931 3.146 1.00 94.12 85 ALA A CA 1
ATOM 682 C C . ALA A 1 85 ? -16.170 3.313 3.594 1.00 94.12 85 ALA A C 1
ATOM 684 O O . ALA A 1 85 ? -17.226 3.894 3.349 1.00 94.12 85 ALA A O 1
ATOM 685 N N . HIS A 1 86 ? -16.118 2.144 4.232 1.00 94.25 86 HIS A N 1
ATOM 686 C CA . HIS A 1 86 ? -17.287 1.430 4.741 1.00 94.25 86 HIS A CA 1
ATOM 687 C C . HIS A 1 86 ? -17.453 1.527 6.262 1.00 94.25 86 HIS A C 1
ATOM 689 O O . HIS A 1 86 ? -18.307 0.833 6.810 1.00 94.25 86 HIS A O 1
ATOM 695 N N . GLU A 1 87 ? -16.649 2.354 6.940 1.00 93.00 87 GLU A N 1
ATOM 696 C CA . GLU A 1 87 ? -16.680 2.528 8.400 1.00 93.00 87 GLU A CA 1
ATOM 697 C C . GLU A 1 87 ? -16.522 1.200 9.172 1.00 93.00 87 GLU A C 1
ATOM 699 O O . GLU A 1 87 ? -17.060 1.004 10.264 1.00 93.00 87 GLU A O 1
ATOM 704 N N . ILE A 1 88 ? -15.762 0.260 8.604 1.00 93.06 88 ILE A N 1
ATOM 705 C CA . ILE A 1 88 ? -15.509 -1.048 9.207 1.00 93.06 88 ILE A CA 1
ATOM 706 C C . ILE A 1 88 ? -14.373 -0.910 10.218 1.00 93.06 88 ILE A C 1
ATOM 708 O O . ILE A 1 88 ? -13.244 -0.563 9.875 1.00 93.06 88 ILE A O 1
ATOM 712 N N . VAL A 1 89 ? -14.654 -1.265 11.470 1.00 93.44 89 VAL A N 1
ATOM 713 C CA . VAL A 1 89 ? -13.639 -1.383 12.522 1.00 93.44 89 VAL A CA 1
ATOM 714 C C . VAL A 1 89 ? -13.286 -2.856 12.689 1.00 93.44 89 VAL A C 1
ATOM 716 O O . VAL A 1 89 ? -13.921 -3.573 13.458 1.00 93.44 89 VAL A O 1
ATOM 719 N N . LEU A 1 90 ? -12.291 -3.320 11.929 1.00 93.44 90 LEU A N 1
ATOM 720 C CA . LEU A 1 90 ? -11.837 -4.709 11.980 1.00 93.44 90 LEU A CA 1
ATOM 721 C C . LEU A 1 90 ? -10.874 -4.922 13.166 1.00 93.44 90 LEU A C 1
ATOM 723 O O . LEU A 1 90 ? -9.800 -4.299 13.166 1.00 93.44 90 LEU A O 1
ATOM 727 N N . PRO A 1 91 ? -11.213 -5.790 14.145 1.00 95.75 91 PRO A N 1
ATOM 728 C CA . PRO A 1 91 ? -10.319 -6.120 15.252 1.00 95.75 91 PRO A CA 1
ATOM 729 C C . PRO A 1 91 ? -9.014 -6.750 14.762 1.00 95.75 91 PRO A C 1
ATOM 731 O O . PRO A 1 91 ? -8.988 -7.445 13.740 1.00 95.75 91 PRO A O 1
ATOM 734 N N . ASP A 1 92 ? -7.931 -6.514 15.496 1.00 94.94 92 ASP A N 1
ATOM 735 C CA . ASP A 1 92 ? -6.596 -6.966 1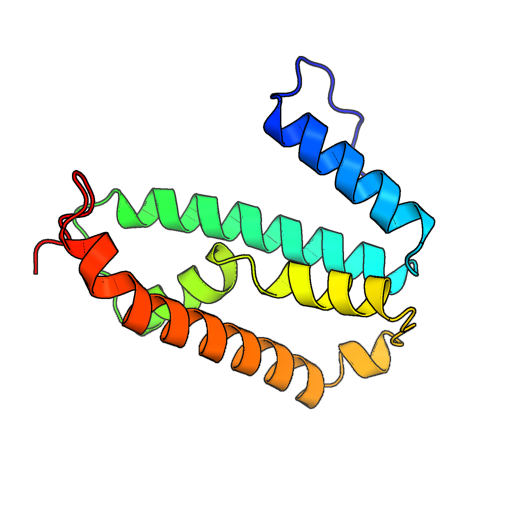5.100 1.00 94.94 92 ASP A CA 1
ATOM 736 C C . ASP A 1 92 ? -6.517 -8.495 15.039 1.00 94.94 92 ASP A C 1
ATOM 738 O O . ASP A 1 92 ? -6.000 -9.036 14.070 1.00 94.94 92 ASP A O 1
ATOM 742 N N . GLU A 1 93 ? -7.129 -9.200 15.987 1.00 97.06 93 GLU A N 1
ATOM 743 C CA . GLU A 1 93 ? -7.173 -10.663 16.024 1.00 97.06 93 GLU A CA 1
ATOM 744 C C . GLU A 1 93 ? -7.912 -11.279 14.827 1.00 97.06 93 GLU A C 1
ATOM 746 O O . GLU A 1 93 ? -7.585 -12.383 14.391 1.00 97.06 93 GLU A O 1
ATOM 751 N N . VAL A 1 94 ? -8.890 -10.559 14.264 1.00 96.12 94 VAL A N 1
ATOM 752 C CA . VAL A 1 94 ? -9.593 -10.990 13.050 1.00 96.12 94 VAL A CA 1
ATOM 753 C C . VAL A 1 94 ? -8.714 -10.735 11.836 1.00 96.12 94 VAL A C 1
ATOM 755 O O . VAL A 1 94 ? -8.558 -11.625 11.004 1.00 96.12 94 VAL A O 1
ATOM 758 N N . PHE A 1 95 ? -8.109 -9.549 11.738 1.00 94.38 95 PHE A N 1
ATOM 759 C CA . PHE A 1 95 ? -7.201 -9.227 10.637 1.00 94.38 95 PHE A CA 1
ATOM 760 C C . PHE A 1 95 ? -6.001 -10.183 10.587 1.00 94.38 95 PHE A C 1
ATOM 762 O O . PHE A 1 95 ? -5.638 -10.674 9.519 1.00 94.38 95 PHE A O 1
ATOM 769 N N . GLU A 1 96 ? -5.405 -10.474 11.741 1.00 95.44 96 GLU A N 1
ATOM 770 C CA . GLU A 1 96 ? -4.239 -11.348 11.893 1.00 95.44 96 GLU A CA 1
ATOM 771 C C . GLU A 1 96 ? -4.583 -12.834 11.755 1.00 95.44 96 GLU A C 1
ATOM 773 O O . GLU A 1 96 ? -3.681 -13.669 11.639 1.00 95.44 96 GLU A O 1
ATOM 778 N N . HIS A 1 97 ? -5.873 -13.184 11.716 1.00 97.94 97 HIS A N 1
ATOM 779 C CA . HIS A 1 97 ? -6.296 -14.560 11.526 1.00 97.94 97 HIS A CA 1
ATOM 780 C C . HIS A 1 97 ? -5.695 -15.127 10.223 1.00 97.94 97 HIS A C 1
ATOM 782 O O . HIS A 1 97 ? -5.847 -14.511 9.160 1.00 97.94 97 HIS A O 1
ATOM 788 N N . PRO A 1 98 ? -5.068 -16.322 10.241 1.00 97.44 98 PRO A N 1
ATOM 789 C CA . PRO A 1 98 ? -4.337 -16.852 9.086 1.00 97.44 98 PRO A CA 1
ATOM 790 C C . PRO A 1 98 ? -5.159 -16.922 7.795 1.00 97.44 98 PRO A C 1
ATOM 792 O O . PRO A 1 98 ? -4.633 -16.690 6.710 1.00 97.44 98 PRO A O 1
ATOM 795 N N . VAL A 1 99 ? -6.461 -17.204 7.905 1.00 97.88 99 VAL A N 1
ATOM 796 C CA . VAL A 1 99 ? -7.374 -17.231 6.750 1.00 97.88 99 VAL A CA 1
ATOM 797 C C . VAL A 1 99 ? -7.573 -15.837 6.150 1.00 97.88 99 VAL A C 1
ATOM 799 O O . VAL A 1 99 ? -7.573 -15.709 4.932 1.00 97.88 99 VAL A O 1
ATOM 802 N N . ILE A 1 100 ? -7.696 -14.792 6.973 1.00 95.12 100 ILE A N 1
ATOM 803 C CA . ILE A 1 100 ? -7.853 -13.415 6.482 1.00 95.12 100 ILE A CA 1
ATOM 804 C C . ILE A 1 100 ? -6.563 -12.952 5.805 1.00 95.12 100 ILE A C 1
ATOM 806 O O . ILE A 1 100 ? -6.608 -12.446 4.687 1.00 95.12 100 ILE A O 1
ATOM 810 N N . GLN A 1 101 ? -5.410 -13.241 6.412 1.00 93.88 101 GLN A N 1
ATOM 811 C CA . GLN A 1 101 ? -4.099 -12.981 5.811 1.00 93.88 101 GLN A CA 1
ATOM 812 C C . GLN A 1 101 ? -3.902 -13.726 4.480 1.00 93.88 101 GLN A C 1
ATOM 814 O O . GLN A 1 101 ? -3.318 -13.186 3.541 1.00 93.88 101 GLN A O 1
ATOM 819 N N . ALA A 1 102 ? -4.387 -14.966 4.371 1.00 94.12 102 ALA A N 1
ATOM 820 C CA . ALA A 1 102 ? -4.338 -15.720 3.121 1.00 94.12 102 ALA A CA 1
ATOM 821 C C . ALA A 1 102 ? -5.251 -15.109 2.046 1.00 94.12 102 ALA A C 1
ATOM 823 O O . ALA A 1 102 ? -4.833 -14.989 0.896 1.00 94.12 102 ALA A O 1
ATOM 824 N N . LEU A 1 103 ? -6.465 -14.685 2.412 1.00 93.69 103 LEU A N 1
ATOM 825 C CA . LEU A 1 103 ? -7.394 -14.024 1.492 1.00 93.69 103 LEU A CA 1
ATOM 826 C C . LEU A 1 103 ? -6.849 -12.688 0.983 1.00 93.69 103 LEU A C 1
ATOM 828 O O . LEU A 1 103 ? -6.955 -12.413 -0.209 1.00 93.69 103 LEU A O 1
ATOM 832 N N . GLU A 1 104 ? -6.223 -11.891 1.851 1.00 90.44 104 GLU A N 1
ATOM 833 C CA . GLU A 1 104 ? -5.581 -10.628 1.472 1.00 90.44 104 GLU A CA 1
ATOM 834 C C . GLU A 1 104 ? -4.509 -10.846 0.391 1.00 90.44 104 GLU A C 1
ATOM 836 O O . GLU A 1 104 ? -4.494 -10.157 -0.635 1.00 90.44 104 GLU A O 1
ATOM 841 N N . ARG A 1 105 ? -3.654 -11.859 0.593 1.00 88.62 105 ARG A N 1
ATOM 842 C CA . ARG A 1 105 ? -2.593 -12.244 -0.351 1.00 88.62 105 ARG A CA 1
ATOM 843 C C . ARG A 1 105 ? -3.159 -12.747 -1.672 1.00 88.62 105 ARG A C 1
ATOM 845 O O . ARG A 1 105 ? -2.776 -12.243 -2.719 1.00 88.62 105 ARG A O 1
ATOM 852 N N . LEU A 1 106 ? -4.106 -13.685 -1.626 1.00 91.38 106 LEU A N 1
ATOM 853 C CA . LEU A 1 106 ? -4.730 -14.244 -2.829 1.00 91.38 106 LEU A CA 1
ATOM 854 C C . LEU A 1 106 ? -5.488 -13.179 -3.629 1.00 91.38 106 LEU A C 1
ATOM 856 O O . LEU A 1 106 ? -5.440 -13.180 -4.858 1.00 91.38 106 LEU A O 1
ATOM 860 N N . GLY A 1 107 ? -6.158 -12.247 -2.947 1.00 91.06 107 GLY A N 1
ATOM 861 C CA . GLY A 1 107 ? -6.799 -11.102 -3.589 1.00 91.06 107 GLY A CA 1
ATOM 862 C C . GLY A 1 107 ? -5.786 -10.195 -4.288 1.00 91.06 107 GLY A C 1
ATOM 863 O O . GLY A 1 107 ? -6.017 -9.780 -5.424 1.00 91.06 107 GLY A O 1
ATOM 864 N N . ALA A 1 108 ? -4.636 -9.941 -3.654 1.00 88.44 108 ALA A N 1
ATOM 865 C CA . ALA A 1 108 ? -3.570 -9.151 -4.260 1.00 88.44 108 ALA A CA 1
ATOM 866 C C . ALA A 1 108 ? -2.980 -9.857 -5.490 1.00 88.44 108 ALA A C 1
ATOM 868 O O . ALA A 1 108 ? -2.852 -9.229 -6.540 1.00 88.44 108 ALA A O 1
ATOM 869 N N . ASP A 1 109 ? -2.711 -11.161 -5.395 1.00 88.44 109 ASP A N 1
ATOM 870 C CA . ASP A 1 109 ? -2.226 -11.981 -6.512 1.00 88.44 109 ASP A CA 1
ATOM 871 C C . ASP A 1 109 ? -3.201 -11.963 -7.690 1.00 88.44 109 ASP A C 1
ATOM 873 O O . ASP A 1 109 ? -2.794 -11.788 -8.838 1.00 88.44 109 ASP A O 1
ATOM 877 N N . PHE A 1 110 ? -4.502 -12.073 -7.413 1.00 91.12 110 PHE A N 1
ATOM 878 C CA . PHE A 1 110 ? -5.528 -11.997 -8.445 1.00 91.12 110 PHE A CA 1
ATOM 879 C C . PHE A 1 110 ? -5.512 -10.650 -9.178 1.00 91.12 110 PHE A C 1
ATOM 881 O O . PHE A 1 110 ? -5.574 -10.620 -10.410 1.00 91.12 110 PHE A O 1
ATOM 888 N N . VAL A 1 111 ? -5.389 -9.537 -8.446 1.00 90.56 111 VAL A N 1
ATOM 889 C CA . VAL A 1 111 ? -5.299 -8.195 -9.043 1.00 90.56 111 VAL A CA 1
ATOM 890 C C . VAL A 1 111 ? -4.019 -8.040 -9.865 1.00 90.56 111 VAL A C 1
ATOM 892 O O . VAL A 1 111 ? -4.088 -7.525 -10.980 1.00 90.56 111 VAL A O 1
ATOM 895 N N . ILE A 1 112 ? -2.877 -8.516 -9.359 1.00 86.94 112 ILE A N 1
ATOM 896 C CA . ILE A 1 112 ? -1.581 -8.474 -10.056 1.00 86.94 112 ILE A CA 1
ATOM 897 C C . ILE A 1 112 ? -1.660 -9.225 -11.382 1.00 86.94 112 ILE A C 1
ATOM 899 O O . ILE A 1 112 ? -1.386 -8.646 -12.430 1.00 86.94 112 ILE A O 1
ATOM 903 N N . LEU A 1 113 ? -2.072 -10.493 -11.343 1.00 88.38 113 LEU A N 1
ATOM 904 C CA . LEU A 1 113 ? -2.128 -11.349 -12.527 1.00 88.38 113 LEU A CA 1
ATOM 905 C C . LEU A 1 113 ? -3.129 -10.816 -13.555 1.00 88.38 113 LEU A C 1
ATOM 907 O O . LEU A 1 113 ? -2.857 -10.820 -14.755 1.00 88.38 113 LEU A O 1
ATOM 911 N N . SER A 1 114 ? -4.276 -10.319 -13.088 1.00 92.50 114 SER A N 1
ATOM 912 C CA . SER A 1 114 ? -5.271 -9.699 -13.965 1.00 92.50 114 SER A CA 1
ATOM 913 C C . SER A 1 114 ? -4.727 -8.431 -14.617 1.00 92.50 114 SER A C 1
ATOM 915 O O . SER A 1 114 ? -4.945 -8.218 -15.808 1.00 92.50 114 SER A O 1
ATOM 917 N N . ASN A 1 115 ? -4.010 -7.595 -13.859 1.00 90.19 115 ASN A N 1
ATOM 918 C CA . ASN A 1 115 ? -3.367 -6.406 -14.400 1.00 90.19 115 ASN A CA 1
ATOM 919 C C . ASN A 1 115 ? -2.350 -6.786 -15.477 1.00 90.19 115 ASN A C 1
ATOM 921 O O . ASN A 1 115 ? -2.483 -6.273 -16.579 1.00 90.19 115 ASN A O 1
ATOM 925 N N . ASP A 1 116 ? -1.459 -7.744 -15.206 1.00 87.44 116 ASP A N 1
ATOM 926 C CA . ASP A 1 116 ? -0.431 -8.200 -16.150 1.00 87.44 116 ASP A CA 1
ATOM 927 C C . ASP A 1 116 ? -0.998 -8.706 -17.467 1.00 87.44 116 ASP A C 1
ATOM 929 O O . ASP A 1 116 ? -0.553 -8.305 -18.541 1.00 87.44 116 ASP A O 1
ATOM 933 N N . ILE A 1 117 ? -2.018 -9.560 -17.407 1.00 91.38 117 ILE A N 1
ATOM 934 C CA . ILE A 1 117 ? -2.637 -10.110 -18.616 1.00 91.38 117 ILE A CA 1
ATOM 935 C C . ILE A 1 117 ? -3.265 -8.990 -19.455 1.00 91.38 117 ILE A C 1
ATOM 937 O O . ILE A 1 117 ? -3.133 -8.974 -20.681 1.00 91.38 117 ILE A O 1
ATOM 941 N N . LEU A 1 118 ? -3.954 -8.051 -18.804 1.00 93.88 118 LEU A N 1
ATOM 942 C CA . LEU A 1 118 ? -4.681 -6.981 -19.484 1.00 93.88 118 LEU A CA 1
ATOM 943 C C . LEU A 1 118 ? -3.762 -5.846 -19.954 1.00 93.88 118 LEU A C 1
ATOM 945 O O . LEU A 1 118 ? -4.054 -5.204 -20.966 1.00 93.88 118 LEU A O 1
ATOM 949 N N . SER A 1 119 ? -2.661 -5.586 -19.248 1.00 91.00 119 SER A N 1
ATOM 950 C CA . SER A 1 119 ? -1.706 -4.526 -19.570 1.00 91.00 119 SER A CA 1
ATOM 951 C C . SER A 1 119 ? -0.581 -4.991 -20.492 1.00 91.00 119 SER A C 1
ATOM 953 O O . SER A 1 119 ? 0.017 -4.135 -21.144 1.00 91.00 119 SER A O 1
ATOM 955 N N . TYR A 1 120 ? -0.352 -6.304 -20.637 1.00 89.50 120 TYR A N 1
ATOM 956 C CA . TYR A 1 120 ? 0.766 -6.881 -21.394 1.00 89.50 120 TYR A CA 1
ATOM 957 C C . TYR A 1 120 ? 1.005 -6.195 -22.742 1.00 89.50 120 TYR A C 1
ATOM 959 O O . TYR A 1 120 ? 2.094 -5.703 -23.018 1.00 89.50 120 TYR A O 1
ATOM 967 N N . ARG A 1 121 ? -0.034 -6.073 -23.580 1.00 90.25 121 ARG A N 1
ATOM 968 C CA . ARG A 1 121 ? 0.111 -5.460 -24.913 1.00 90.25 121 ARG A CA 1
ATOM 969 C C . ARG A 1 121 ? 0.538 -3.998 -24.863 1.00 90.25 121 ARG A C 1
ATOM 971 O O . ARG A 1 121 ? 1.296 -3.575 -25.725 1.00 90.25 121 ARG A O 1
ATOM 978 N N . LYS A 1 122 ? 0.035 -3.233 -23.894 1.00 89.62 122 LYS A N 1
ATOM 979 C CA . LYS A 1 122 ? 0.404 -1.826 -23.687 1.00 89.62 122 LYS A CA 1
ATOM 980 C C . LYS A 1 122 ? 1.851 -1.727 -23.200 1.00 89.62 122 LYS A C 1
ATOM 982 O O . LYS A 1 122 ? 2.577 -0.834 -23.631 1.00 89.62 122 LYS A O 1
ATOM 987 N N . GLU A 1 123 ? 2.251 -2.611 -22.295 1.00 86.44 123 GLU A N 1
ATOM 988 C CA . GLU A 1 123 ? 3.586 -2.609 -21.702 1.00 86.44 123 GLU A CA 1
ATOM 989 C C . GLU A 1 123 ? 4.646 -3.039 -22.715 1.00 86.44 123 GLU A C 1
ATOM 991 O O . GLU A 1 123 ? 5.623 -2.323 -22.877 1.00 86.44 123 GLU A O 1
ATOM 996 N N . GLU A 1 124 ? 4.421 -4.085 -23.506 1.00 84.12 124 GLU A N 1
ATOM 997 C CA . GLU A 1 124 ? 5.378 -4.557 -24.523 1.00 84.12 124 GLU A CA 1
ATOM 998 C C . GLU A 1 124 ? 5.717 -3.511 -25.594 1.00 84.12 124 GLU A C 1
ATOM 1000 O O . GLU A 1 124 ? 6.848 -3.431 -26.067 1.00 84.12 124 GLU A O 1
ATOM 1005 N N . VAL A 1 125 ? 4.737 -2.701 -26.007 1.00 85.81 125 VAL A N 1
ATOM 1006 C CA . VAL A 1 125 ? 4.933 -1.691 -27.065 1.00 85.81 125 VAL A CA 1
ATOM 1007 C C . VAL A 1 125 ? 5.439 -0.352 -26.530 1.00 85.81 125 VAL A C 1
ATOM 1009 O O . VAL A 1 125 ? 5.701 0.563 -27.315 1.00 85.81 125 VAL A O 1
ATOM 1012 N N . SER A 1 126 ? 5.543 -0.200 -25.207 1.00 77.19 126 SER A N 1
ATOM 1013 C CA . SER A 1 126 ? 5.985 1.054 -24.605 1.00 77.19 126 SER A CA 1
ATOM 1014 C C . SER A 1 126 ? 7.501 1.259 -24.813 1.00 77.19 126 SER A C 1
ATOM 1016 O O . SER A 1 126 ? 8.297 0.328 -24.693 1.00 77.19 126 SER A O 1
ATOM 1018 N N . PRO A 1 127 ? 7.961 2.475 -25.152 1.00 61.69 127 PRO A N 1
ATOM 1019 C CA . PRO A 1 127 ? 9.392 2.748 -25.247 1.00 61.69 127 PRO A CA 1
ATOM 1020 C C . PRO A 1 127 ? 10.059 2.609 -23.869 1.00 61.69 127 PRO A C 1
ATOM 1022 O O . PRO A 1 127 ? 9.688 3.317 -22.936 1.00 61.69 127 PRO A O 1
ATOM 1025 N N . GLY A 1 128 ? 11.048 1.717 -23.742 1.00 62.41 128 GLY A N 1
ATOM 1026 C CA . GLY A 1 128 ? 11.803 1.486 -22.499 1.00 62.41 128 GLY A CA 1
ATOM 1027 C C . GLY A 1 128 ? 11.399 0.242 -21.698 1.00 62.41 128 GLY A C 1
ATOM 1028 O O . GLY A 1 128 ? 12.066 -0.078 -20.721 1.00 62.41 128 GLY A O 1
ATOM 1029 N N . SER A 1 129 ? 10.370 -0.489 -22.125 1.00 54.56 129 SER A N 1
ATOM 1030 C CA . SER A 1 129 ? 9.900 -1.742 -21.511 1.00 54.56 129 SER A CA 1
ATOM 1031 C C . SER A 1 129 ? 10.278 -2.980 -22.323 1.00 54.56 129 SER A C 1
ATOM 1033 O O . SER A 1 129 ? 9.633 -4.014 -22.203 1.00 54.56 129 SER A O 1
ATOM 1035 N N . THR A 1 130 ? 11.332 -2.897 -23.145 1.00 43.94 130 THR A N 1
ATOM 1036 C CA . THR A 1 130 ? 11.880 -4.062 -23.850 1.00 43.94 130 THR A CA 1
ATOM 1037 C C . THR A 1 130 ? 12.413 -5.069 -22.834 1.00 43.94 130 THR A C 1
ATOM 1039 O O . THR A 1 130 ? 13.593 -5.057 -22.487 1.00 43.94 130 THR A O 1
ATOM 1042 N N . ILE A 1 131 ? 11.542 -5.964 -22.380 1.00 48.19 131 ILE A N 1
ATOM 1043 C CA . ILE A 1 131 ? 11.940 -7.231 -21.791 1.00 48.19 131 ILE A CA 1
ATOM 1044 C C . ILE A 1 131 ? 12.458 -8.046 -22.970 1.00 48.19 131 ILE A C 1
ATOM 1046 O O . ILE A 1 131 ? 11.700 -8.515 -23.817 1.00 48.19 131 ILE A O 1
ATOM 1050 N N . ARG A 1 132 ? 13.784 -8.109 -23.101 1.00 33.28 132 ARG A N 1
ATOM 1051 C CA . ARG A 1 132 ? 14.421 -8.992 -24.075 1.00 33.28 132 ARG A CA 1
ATOM 1052 C C . ARG A 1 132 ? 14.139 -10.423 -23.622 1.00 33.28 132 ARG A C 1
ATOM 1054 O O . ARG A 1 132 ? 14.702 -10.852 -22.620 1.00 33.28 132 ARG A O 1
ATOM 1061 N N . VAL A 1 133 ? 13.229 -11.102 -24.317 1.00 39.38 133 VAL A N 1
ATOM 1062 C CA . VAL A 1 133 ? 13.053 -12.559 -24.217 1.00 39.38 133 VAL A CA 1
ATOM 1063 C C . VAL A 1 133 ? 14.221 -13.251 -24.908 1.00 39.38 133 VAL A C 1
ATOM 1065 O O . VAL A 1 133 ? 14.631 -12.756 -25.986 1.00 39.38 133 VAL A O 1
#

Radius of gyration: 17.15 Å; chains: 1; bounding box: 38×38×43 Å